Protein AF-A0A9P6W829-F1 (afdb_monomer_lite)

InterPro domains:
  IPR014980 Dopa 4,5-dioxygenase [PF08883] (65-109)
  IPR014980 Dopa 4,5-dioxygenase [PTHR36423] (51-108)
  IPR023389 DOPA-like superfamily [G3DSA:3.30.70.1240] (56-108)
  IPR023389 DOPA-like superfamily [G3DSA:3.30.70.1240] (109-145)
  IPR023389 DOPA-like superfamily [SSF143410] (60-136)

pLDDT: mean 77.78, std 14.54, range [42.47, 98.0]

Foldseek 3Di:
DDDDDPPPPDDDPCPPPDDDDDCPDADQDDDPVNPDGDDDQDPVNDDDPCVVPPDPPADPVDDSDDDDQDDDDPVSLVVVVVVLVVCCVPCVVDDRDDDDPDDDDDDPDDDPARLCCVPVVDDDDPDDDDDPSPVRVVVCVVVDDDDDPDD

Sequence (151 aa):
MANPPPATLYRDPLATLSSTAAQVPLSEERAADGKSLLNPPRDDNRLSEWYESYPEEFEESNNAFDFHVYYASAAQTEHARKLHERIRREFPEMRVYRFWDRPVGIHPNTTSSELHDHTVRATWMGPSYPLLTDVLREHEARSAPRAAAAQ

Secondary structure (DSSP, 8-state):
-PPPPP------TTTTS--SS--PPPP--B-TTSSSB-PPPPTT----GGGTS--TTS-TTS-S--------SHHHHHHHHHHHHHHHHH-TTS------SS-----S--SS-HHHHHHTS---SSS-----THHHHHHHHHHSPPPP---

Organism: Rhodotorula mucilaginosa (NCBI:txid5537)

Structure (mmCIF, N/CA/C/O backbone):
data_AF-A0A9P6W829-F1
#
_entry.id   AF-A0A9P6W829-F1
#
loop_
_atom_site.group_PDB
_atom_site.id
_atom_site.type_symbol
_atom_site.label_atom_id
_atom_site.label_alt_id
_atom_site.label_comp_id
_atom_site.label_asym_id
_atom_site.label_entity_id
_atom_site.label_seq_id
_atom_site.pdbx_PDB_ins_code
_atom_site.Cartn_x
_atom_site.Cartn_y
_atom_site.Cartn_z
_atom_site.occupancy
_atom_site.B_iso_or_equiv
_atom_site.auth_seq_id
_atom_site.auth_comp_id
_atom_site.auth_asym_id
_atom_site.auth_atom_id
_atom_site.pdbx_PDB_model_num
ATOM 1 N N . MET A 1 1 ? 36.725 -5.455 -3.951 1.00 42.72 1 MET A N 1
ATOM 2 C CA . MET A 1 1 ? 36.079 -4.947 -2.725 1.00 42.72 1 MET A CA 1
ATOM 3 C C . MET A 1 1 ? 34.848 -4.182 -3.173 1.00 42.72 1 MET A C 1
ATOM 5 O O . MET A 1 1 ? 35.008 -3.196 -3.876 1.00 42.72 1 MET A O 1
ATOM 9 N N . ALA A 1 2 ? 33.650 -4.714 -2.930 1.00 47.34 2 ALA A N 1
ATOM 10 C CA . ALA A 1 2 ? 32.407 -4.046 -3.316 1.00 47.34 2 ALA A CA 1
ATOM 11 C C . ALA A 1 2 ? 32.163 -2.865 -2.365 1.00 47.34 2 ALA A C 1
ATOM 13 O O . ALA A 1 2 ? 32.316 -3.027 -1.155 1.00 47.34 2 ALA A O 1
ATOM 14 N N . ASN A 1 3 ? 31.828 -1.692 -2.907 1.00 42.47 3 ASN A N 1
ATOM 15 C CA . ASN A 1 3 ? 31.413 -0.553 -2.091 1.00 42.47 3 ASN A CA 1
ATOM 16 C C . ASN A 1 3 ? 30.159 -0.938 -1.289 1.00 42.47 3 ASN A C 1
ATOM 18 O O . ASN A 1 3 ? 29.255 -1.547 -1.870 1.00 42.47 3 ASN A O 1
ATOM 22 N N . PRO A 1 4 ? 30.081 -0.608 0.014 1.00 53.69 4 PRO A N 1
ATOM 23 C CA . PRO A 1 4 ? 28.845 -0.793 0.758 1.00 53.69 4 PRO A CA 1
ATOM 24 C C . PRO A 1 4 ? 27.736 0.044 0.100 1.00 53.69 4 PRO A C 1
ATOM 26 O O . PRO A 1 4 ? 28.022 1.137 -0.403 1.00 53.69 4 PRO A O 1
ATOM 29 N N . PRO A 1 5 ? 26.484 -0.447 0.069 1.00 53.69 5 PRO A N 1
ATOM 30 C CA . PRO A 1 5 ? 25.371 0.361 -0.408 1.00 53.69 5 PRO A CA 1
ATOM 31 C C . PRO A 1 5 ? 25.300 1.660 0.414 1.00 53.69 5 PRO A C 1
ATOM 33 O O . PRO A 1 5 ? 25.583 1.627 1.617 1.00 53.69 5 PRO A O 1
ATOM 36 N N . PRO A 1 6 ? 24.965 2.808 -0.207 1.00 59.25 6 PRO A N 1
ATOM 37 C CA . PRO A 1 6 ? 24.812 4.057 0.526 1.00 59.25 6 PRO A CA 1
ATOM 38 C C . PRO A 1 6 ? 23.787 3.857 1.645 1.00 59.25 6 PRO A C 1
ATOM 40 O O . PRO A 1 6 ? 22.741 3.247 1.426 1.00 59.25 6 PRO A O 1
ATOM 43 N N . ALA A 1 7 ? 24.101 4.344 2.848 1.00 59.59 7 ALA A N 1
ATOM 44 C CA . ALA A 1 7 ? 23.172 4.304 3.968 1.00 59.59 7 ALA A CA 1
ATOM 45 C C . ALA A 1 7 ? 21.878 5.010 3.546 1.00 59.59 7 ALA A C 1
ATOM 47 O O . ALA A 1 7 ? 21.888 6.204 3.243 1.00 59.59 7 ALA A O 1
ATOM 48 N N . THR A 1 8 ? 20.774 4.269 3.478 1.00 57.31 8 THR A N 1
ATOM 49 C CA . THR A 1 8 ? 19.451 4.845 3.244 1.00 57.31 8 THR A CA 1
ATOM 50 C C . THR A 1 8 ? 19.140 5.786 4.398 1.00 57.31 8 THR A C 1
ATOM 52 O O . THR A 1 8 ? 18.892 5.343 5.519 1.00 57.31 8 THR A O 1
ATOM 55 N N . LEU A 1 9 ? 19.193 7.089 4.127 1.00 71.69 9 LEU A N 1
ATOM 56 C CA . LEU A 1 9 ? 18.744 8.116 5.052 1.00 71.69 9 LEU A CA 1
ATOM 57 C C . LEU A 1 9 ? 17.212 8.087 5.055 1.00 71.69 9 LEU A C 1
ATOM 59 O O . LEU A 1 9 ? 16.572 8.659 4.175 1.00 71.69 9 LEU A O 1
ATOM 63 N N . TYR A 1 10 ? 16.622 7.364 6.004 1.00 69.56 10 TYR A N 1
ATOM 64 C CA . TYR A 1 10 ? 15.181 7.417 6.226 1.00 69.56 10 TYR A CA 1
ATOM 65 C C . TYR A 1 10 ? 14.813 8.807 6.756 1.00 69.56 10 TYR A C 1
ATOM 67 O O . TYR A 1 10 ? 15.443 9.295 7.697 1.00 69.56 10 TYR A O 1
ATOM 75 N N . ARG A 1 11 ? 13.810 9.454 6.148 1.00 71.88 11 ARG A N 1
ATOM 76 C CA . ARG A 1 11 ? 13.224 10.685 6.698 1.00 71.88 11 ARG A CA 1
ATOM 77 C C . ARG A 1 11 ? 12.577 10.335 8.038 1.00 71.88 11 ARG A C 1
ATOM 79 O O . ARG A 1 11 ? 11.882 9.327 8.129 1.00 71.88 11 ARG A O 1
ATOM 86 N N . ASP A 1 12 ? 12.816 11.154 9.057 1.00 76.62 12 ASP A N 1
ATOM 87 C CA . ASP A 1 12 ? 12.149 11.004 10.347 1.00 76.62 12 ASP A CA 1
ATOM 88 C C . ASP A 1 12 ? 10.658 11.362 10.185 1.00 76.62 12 ASP A C 1
ATOM 90 O O . ASP A 1 12 ? 10.348 12.525 9.903 1.00 76.62 12 ASP A O 1
ATOM 94 N N . PRO A 1 13 ? 9.729 10.398 10.335 1.00 75.94 13 PRO A N 1
ATOM 95 C CA . PRO A 1 13 ? 8.300 10.6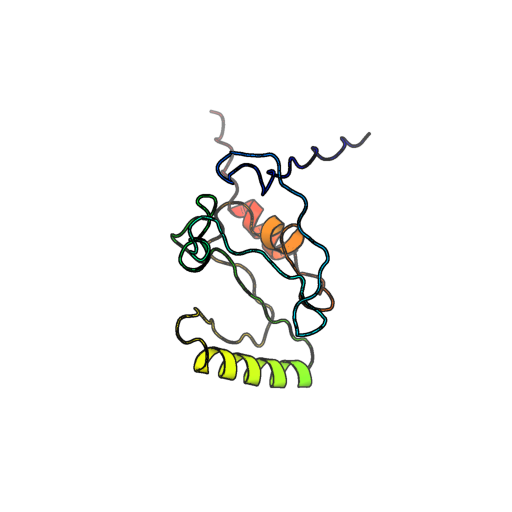46 10.158 1.00 75.94 13 PRO A CA 1
ATOM 96 C C . PRO A 1 13 ? 7.711 11.556 11.245 1.00 75.94 13 PRO A C 1
ATOM 98 O O . PRO A 1 13 ? 6.577 12.008 11.111 1.00 75.94 13 PRO A O 1
ATOM 101 N N . LEU A 1 14 ? 8.454 11.831 12.320 1.00 77.75 14 LEU A N 1
ATOM 102 C CA . LEU A 1 14 ? 8.021 12.692 13.419 1.00 77.75 14 LEU A CA 1
ATOM 103 C C . LEU A 1 14 ? 8.517 14.138 13.263 1.00 77.75 14 LEU A C 1
ATOM 105 O O . LEU A 1 14 ? 8.108 15.003 14.036 1.00 77.75 14 LEU A O 1
ATOM 109 N N . ALA A 1 15 ? 9.358 14.424 12.262 1.00 75.19 15 ALA A N 1
ATOM 110 C CA . ALA A 1 15 ? 10.011 15.723 12.095 1.00 75.19 15 ALA A CA 1
ATOM 111 C C . ALA A 1 15 ? 9.057 16.883 11.751 1.00 75.19 15 ALA A C 1
ATOM 113 O O . ALA A 1 15 ? 9.376 18.034 12.037 1.00 75.19 15 ALA A O 1
ATOM 114 N N . THR A 1 16 ? 7.909 16.603 11.127 1.00 68.06 16 THR A N 1
ATOM 115 C CA . THR A 1 16 ? 6.933 17.618 10.679 1.00 68.06 16 THR A CA 1
ATOM 116 C C . THR A 1 16 ? 5.798 17.861 11.674 1.00 68.06 16 THR A C 1
ATOM 118 O O . THR A 1 16 ? 4.953 18.726 11.447 1.00 68.06 16 THR A O 1
ATOM 121 N N . LEU A 1 17 ? 5.766 17.138 12.798 1.00 71.69 17 LEU A N 1
ATOM 122 C CA . LEU A 1 17 ? 4.801 17.397 13.862 1.00 71.69 17 LEU A CA 1
ATOM 123 C C . LEU A 1 17 ? 5.197 18.698 14.580 1.00 71.69 17 LEU A C 1
ATOM 125 O O . LEU A 1 17 ? 6.231 18.747 15.246 1.00 71.69 17 LEU A O 1
ATOM 129 N N . SER A 1 18 ? 4.395 19.760 14.401 1.00 58.25 18 SER A N 1
ATOM 130 C CA . SER A 1 18 ? 4.647 21.100 14.959 1.00 58.25 18 SER A CA 1
ATOM 131 C C . SER A 1 18 ? 5.040 21.032 16.434 1.00 58.25 18 SER A C 1
ATOM 133 O O . SER A 1 18 ? 4.285 20.575 17.288 1.00 58.25 18 SER A O 1
ATOM 135 N N . SER A 1 19 ? 6.254 21.494 16.719 1.00 59.66 19 SER A N 1
ATOM 136 C CA . SER A 1 19 ? 6.904 21.400 18.018 1.00 59.66 19 SER A CA 1
ATOM 137 C C . SER A 1 19 ? 6.165 22.177 19.106 1.00 59.66 19 SER A C 1
ATOM 139 O O . SER A 1 19 ? 6.097 23.404 19.042 1.00 59.66 19 SER A O 1
ATOM 141 N N . THR A 1 20 ? 5.767 21.516 20.187 1.00 45.38 20 THR A N 1
ATOM 142 C CA . THR A 1 20 ? 6.061 21.980 21.554 1.00 45.38 20 THR A CA 1
ATOM 143 C C . THR A 1 20 ? 5.886 20.797 22.507 1.00 45.38 20 THR A C 1
ATOM 145 O O . THR A 1 20 ? 4.856 20.150 22.474 1.00 45.38 20 THR A O 1
ATOM 148 N N . ALA A 1 21 ? 6.870 20.531 23.368 1.00 44.03 21 ALA A N 1
ATOM 149 C CA . ALA A 1 21 ? 6.979 19.354 24.243 1.00 44.03 21 ALA A CA 1
ATOM 150 C C . ALA A 1 21 ? 7.428 18.073 23.519 1.00 44.03 21 ALA A C 1
ATOM 152 O O . ALA A 1 21 ? 6.763 17.533 22.645 1.00 44.03 21 ALA A O 1
ATOM 153 N N . ALA A 1 22 ? 8.608 17.590 23.899 1.00 50.78 22 ALA A N 1
ATOM 154 C CA . ALA A 1 22 ? 9.110 16.282 23.521 1.00 50.78 22 ALA A CA 1
ATOM 155 C C . ALA A 1 22 ? 8.014 15.226 23.708 1.00 50.78 22 ALA A C 1
ATOM 157 O O . ALA A 1 22 ? 7.535 15.070 24.827 1.00 50.78 22 ALA A O 1
ATOM 158 N N . GLN A 1 23 ? 7.633 14.576 22.602 1.00 61.03 23 GLN A N 1
ATOM 159 C CA . GLN A 1 23 ? 6.956 13.280 22.491 1.00 61.03 23 GLN A CA 1
ATOM 160 C C . GLN A 1 23 ? 6.709 12.626 23.855 1.00 61.03 23 GLN A C 1
ATOM 162 O O . GLN A 1 23 ? 7.494 11.781 24.289 1.00 61.03 23 GLN A O 1
ATOM 167 N N . VAL A 1 24 ? 5.654 13.041 24.565 1.00 70.12 24 VAL A N 1
ATOM 168 C CA . VAL A 1 24 ? 5.250 12.316 25.768 1.00 70.12 24 VAL A CA 1
ATOM 169 C C . VAL A 1 24 ? 4.979 10.895 25.286 1.00 70.12 24 VAL A C 1
ATOM 171 O O . VAL A 1 24 ? 4.199 10.743 24.340 1.00 70.12 24 VAL A O 1
ATOM 174 N N . PRO A 1 25 ? 5.656 9.872 25.839 1.00 79.19 25 PRO A N 1
ATOM 175 C CA . PRO A 1 25 ? 5.454 8.512 25.380 1.00 79.19 25 PRO A CA 1
ATOM 176 C C . PRO A 1 25 ? 3.967 8.180 25.429 1.00 79.19 25 PRO A C 1
ATOM 178 O O . PRO A 1 25 ? 3.305 8.422 26.442 1.00 79.19 25 PRO A O 1
ATOM 181 N N . LEU A 1 26 ? 3.444 7.671 24.316 1.00 84.69 26 LEU A N 1
ATOM 182 C CA . LEU A 1 26 ? 2.065 7.212 24.270 1.00 84.69 26 LEU A CA 1
ATOM 183 C C . LEU A 1 26 ? 1.882 6.068 25.274 1.00 84.69 26 LEU A C 1
ATOM 185 O O . LEU A 1 26 ? 2.811 5.315 25.569 1.00 84.69 26 LEU A O 1
ATOM 189 N N . SER A 1 27 ? 0.675 5.969 25.821 1.00 88.25 27 SER A N 1
ATOM 190 C CA . SER A 1 27 ? 0.311 4.876 26.717 1.00 88.25 27 SER A CA 1
ATOM 191 C C . SER A 1 27 ? 0.201 3.557 25.945 1.00 88.25 27 SER A C 1
ATOM 193 O O . SER A 1 27 ? -0.267 3.532 24.810 1.00 88.25 27 SER A O 1
ATOM 195 N N . GLU A 1 28 ? 0.545 2.450 26.603 1.00 94.06 28 GLU A N 1
ATOM 196 C CA . GLU A 1 28 ? 0.281 1.080 26.130 1.00 94.06 28 GLU A CA 1
ATOM 197 C C . GLU A 1 28 ? -1.113 0.572 26.571 1.00 94.06 28 GLU A C 1
ATOM 199 O O . GLU A 1 28 ? -1.428 -0.618 26.468 1.00 94.06 28 GLU A O 1
ATOM 204 N N . GLU A 1 29 ? -1.954 1.453 27.124 1.00 95.31 29 GLU A N 1
ATOM 205 C CA . GLU A 1 29 ? -3.328 1.130 27.508 1.00 95.31 29 GLU A CA 1
ATOM 206 C C . GLU A 1 29 ? -4.142 0.655 26.299 1.00 95.31 29 GLU A C 1
ATOM 208 O O . GLU A 1 29 ? -4.085 1.225 25.208 1.00 95.31 29 GLU A O 1
ATOM 213 N N . ARG A 1 30 ? -4.924 -0.407 26.508 1.00 94.81 30 ARG A N 1
ATOM 214 C CA . ARG A 1 30 ? -5.766 -1.000 25.469 1.00 94.81 30 ARG A CA 1
ATOM 215 C C . ARG A 1 30 ? -7.132 -0.329 25.439 1.00 94.81 30 ARG A C 1
ATOM 217 O O . ARG A 1 30 ? -7.731 -0.088 26.484 1.00 94.81 30 ARG A O 1
ATOM 224 N N . ALA A 1 31 ? -7.654 -0.103 24.240 1.00 93.12 31 ALA A N 1
ATOM 225 C CA . ALA A 1 31 ? 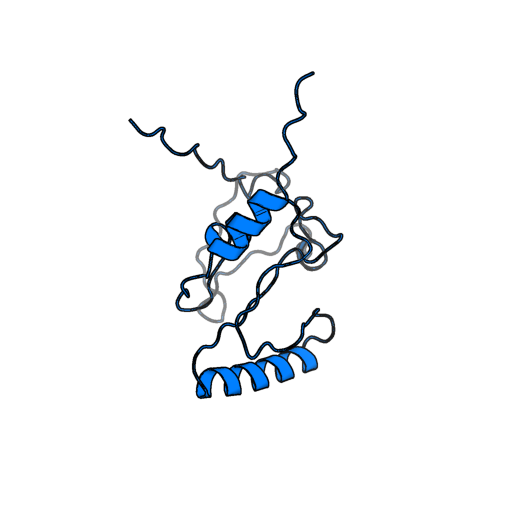-9.029 0.324 24.040 1.00 93.12 31 ALA A CA 1
ATOM 226 C C . ALA A 1 31 ? -10.030 -0.769 24.469 1.00 93.12 31 ALA A C 1
ATOM 228 O O . ALA A 1 31 ? -9.666 -1.907 24.779 1.00 93.12 31 ALA A O 1
ATOM 229 N N . ALA A 1 32 ? -11.324 -0.437 24.436 1.00 94.19 32 ALA A N 1
ATOM 230 C CA . ALA A 1 32 ? -12.410 -1.327 24.860 1.00 94.19 32 ALA A CA 1
ATOM 231 C C . ALA A 1 32 ? -12.485 -2.661 24.085 1.00 94.19 32 ALA A C 1
ATOM 233 O O . ALA A 1 32 ? -13.079 -3.621 24.570 1.00 94.19 32 ALA A O 1
ATOM 234 N N . ASP A 1 33 ? -11.879 -2.740 22.897 1.00 91.81 33 ASP A N 1
ATOM 235 C CA . ASP A 1 33 ? -11.790 -3.973 22.107 1.00 91.81 33 ASP A CA 1
ATOM 236 C C . ASP A 1 33 ? -10.729 -4.970 22.629 1.00 91.81 33 ASP A C 1
ATOM 238 O O . ASP A 1 33 ? -10.645 -6.099 22.137 1.00 91.81 33 ASP A O 1
ATOM 242 N N . GLY A 1 34 ? -9.907 -4.562 23.604 1.00 92.31 34 GLY A N 1
ATOM 243 C CA . GLY A 1 34 ? -8.809 -5.344 24.175 1.00 92.31 34 GLY A CA 1
ATOM 244 C C . GLY A 1 34 ? -7.631 -5.587 23.223 1.00 92.31 34 GLY A C 1
ATOM 245 O O . GLY A 1 34 ? -6.693 -6.308 23.573 1.00 92.31 34 GLY A O 1
ATOM 246 N N . LYS A 1 35 ? -7.642 -5.012 22.020 1.00 88.75 35 LYS A N 1
ATOM 247 C CA . LYS A 1 35 ? -6.661 -5.254 20.953 1.00 88.75 35 LYS A CA 1
ATOM 248 C C . LYS A 1 35 ? -5.909 -3.991 20.561 1.00 88.75 35 LYS A C 1
ATOM 250 O O . LYS A 1 35 ? -4.683 -4.054 20.486 1.00 88.75 35 LYS A O 1
ATOM 255 N N . SER A 1 36 ? -6.619 -2.897 20.303 1.00 90.06 36 SER A N 1
ATOM 256 C CA . SER A 1 36 ? -6.031 -1.628 19.879 1.00 90.06 36 SER A CA 1
ATOM 257 C C . SER A 1 36 ? -5.494 -0.835 21.070 1.00 90.06 36 SER A C 1
ATOM 259 O O . SER A 1 36 ? -5.937 -1.023 22.203 1.00 90.06 36 SER A O 1
ATOM 261 N N . LEU A 1 37 ? -4.501 0.020 20.817 1.00 93.38 37 LEU A N 1
ATOM 262 C CA . LEU A 1 37 ? -4.005 0.983 21.799 1.00 93.38 37 LEU A CA 1
ATOM 263 C C . LEU A 1 37 ? -4.921 2.207 21.833 1.00 93.38 37 LEU A C 1
ATOM 265 O O . LEU A 1 37 ? -5.450 2.628 20.800 1.00 93.38 37 LEU A O 1
ATOM 269 N N . LEU A 1 38 ? -5.106 2.775 23.021 1.00 90.00 38 LEU A N 1
ATOM 270 C CA . LEU A 1 38 ? -5.871 3.999 23.200 1.00 90.00 38 LEU A CA 1
ATOM 271 C C . LEU A 1 38 ? -5.044 5.202 22.728 1.00 90.00 38 LEU A C 1
ATOM 273 O O . LEU A 1 38 ? -4.121 5.646 23.408 1.00 90.00 38 LEU A O 1
ATOM 277 N N . ASN A 1 39 ? -5.400 5.751 21.568 1.00 89.00 39 ASN A N 1
ATOM 278 C CA . ASN A 1 39 ? -4.773 6.962 21.045 1.00 89.00 39 ASN A CA 1
ATOM 279 C C . ASN A 1 39 ? -5.445 8.210 21.646 1.00 89.00 39 ASN A C 1
ATOM 281 O O . ASN A 1 39 ? -6.675 8.313 21.576 1.00 89.00 39 ASN A O 1
ATOM 285 N N . PRO A 1 40 ? -4.685 9.167 22.211 1.00 85.75 40 PRO A N 1
ATOM 286 C CA . PRO A 1 40 ? -5.259 10.418 22.685 1.00 85.75 40 PRO A CA 1
ATOM 287 C C . PRO A 1 40 ? -5.815 11.242 21.509 1.00 85.75 40 PRO A C 1
ATOM 289 O O . PRO A 1 40 ? -5.310 11.135 20.386 1.00 85.75 40 PRO A O 1
ATOM 292 N N . PRO A 1 41 ? -6.843 12.079 21.740 1.00 84.38 41 PRO A N 1
ATOM 293 C CA . PRO A 1 41 ? -7.275 13.042 20.737 1.00 84.38 41 PRO A CA 1
ATOM 294 C C . PRO A 1 41 ? -6.146 14.040 20.448 1.00 84.38 41 PRO A C 1
ATOM 296 O O . PRO A 1 41 ? -5.341 14.353 21.324 1.00 84.38 41 PRO A O 1
ATOM 299 N N . ARG A 1 42 ? -6.098 14.556 19.216 1.00 79.69 42 ARG A N 1
ATOM 300 C CA . ARG A 1 42 ? -5.197 15.659 18.859 1.00 79.69 42 ARG A CA 1
ATOM 301 C C . ARG A 1 42 ? -5.595 16.931 19.608 1.00 79.69 42 ARG A C 1
ATOM 303 O O . ARG A 1 42 ? -6.776 17.133 19.885 1.00 79.69 42 ARG A O 1
ATOM 310 N N . ASP A 1 43 ? -4.631 17.816 19.850 1.00 81.50 43 ASP A N 1
ATOM 311 C CA . ASP A 1 43 ? -4.855 19.091 20.551 1.00 81.50 43 ASP A CA 1
ATOM 312 C C . ASP A 1 43 ? -5.891 19.986 19.851 1.00 81.50 43 ASP A C 1
ATOM 314 O O . ASP A 1 43 ? -6.632 20.727 20.494 1.00 81.50 43 ASP A O 1
ATOM 318 N N . ASP A 1 44 ? -5.970 19.893 18.522 1.00 83.75 44 ASP A N 1
ATOM 319 C CA . ASP A 1 44 ? -6.939 20.605 17.684 1.00 83.75 44 ASP A CA 1
ATOM 320 C C . ASP A 1 44 ? -8.318 19.922 17.622 1.00 83.75 44 ASP A C 1
ATOM 322 O O . ASP A 1 44 ? -9.246 20.465 17.022 1.00 83.75 44 ASP A O 1
ATOM 326 N N . ASN A 1 45 ? -8.464 18.743 18.236 1.00 85.75 45 ASN A N 1
ATOM 327 C CA . ASN A 1 45 ? -9.643 17.879 18.183 1.00 85.75 45 ASN A CA 1
ATOM 328 C C . ASN A 1 45 ? -10.127 17.585 16.746 1.00 85.75 45 ASN A C 1
ATOM 330 O O . ASN A 1 45 ? -11.318 17.365 16.508 1.00 85.75 45 ASN A O 1
ATOM 334 N N . ARG A 1 46 ? -9.209 17.600 15.773 1.00 85.06 46 ARG A N 1
ATOM 335 C CA . ARG A 1 46 ? -9.475 17.280 14.366 1.00 85.06 46 ARG A CA 1
ATOM 336 C C . ARG A 1 46 ? -8.844 15.942 13.996 1.00 85.06 46 ARG A C 1
ATOM 338 O O . ARG A 1 46 ? -7.920 15.466 14.650 1.00 85.06 46 ARG A O 1
ATOM 345 N N . LEU A 1 47 ? -9.344 15.328 12.925 1.00 85.25 47 LEU A N 1
ATOM 346 C CA . LEU A 1 47 ? -8.621 14.249 12.251 1.00 85.25 47 LEU A CA 1
ATOM 347 C C . LEU A 1 47 ? -7.406 14.833 11.517 1.00 85.25 47 LEU A C 1
ATOM 349 O O . LEU A 1 47 ? -7.340 16.035 11.259 1.00 85.25 47 LEU A O 1
ATOM 353 N N . SER A 1 48 ? -6.434 13.980 11.200 1.00 82.00 48 SER A N 1
ATOM 354 C CA . SER A 1 48 ? -5.292 14.397 10.385 1.00 82.00 48 SER A CA 1
ATOM 355 C C . SER A 1 48 ? -5.771 14.900 9.021 1.00 82.00 48 SER A C 1
ATOM 357 O O . SER A 1 48 ? -6.651 14.295 8.416 1.00 82.00 48 SER A O 1
ATOM 359 N N . GLU A 1 49 ? -5.172 15.980 8.522 1.00 80.62 49 GLU A N 1
ATOM 360 C CA . GLU A 1 49 ? -5.446 16.481 7.168 1.00 80.62 49 GLU A CA 1
ATOM 361 C C . GLU A 1 49 ? -5.157 15.432 6.081 1.00 80.62 49 GLU A C 1
ATOM 363 O O . GLU A 1 49 ? -5.850 15.386 5.070 1.00 80.62 49 GLU A O 1
ATOM 368 N N . TRP A 1 50 ? -4.250 14.487 6.356 1.00 79.25 50 TRP A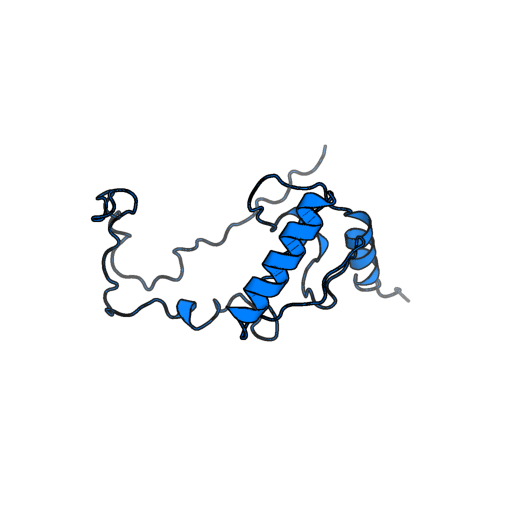 N 1
ATOM 369 C CA . TRP A 1 50 ? -3.912 13.378 5.461 1.00 79.25 50 TRP A CA 1
ATOM 370 C C . TRP A 1 50 ? -5.038 12.350 5.252 1.00 79.25 50 TRP A C 1
ATOM 372 O O . TRP A 1 50 ? -4.902 11.443 4.436 1.00 79.25 50 TRP A O 1
ATOM 382 N N . TYR A 1 51 ? -6.145 12.440 5.999 1.00 76.44 51 TYR A N 1
ATOM 383 C CA . TYR A 1 51 ? -7.352 11.664 5.680 1.00 76.44 51 TYR A CA 1
ATOM 384 C C . TYR A 1 51 ? -8.027 12.154 4.396 1.00 76.44 51 TYR A C 1
ATOM 386 O O . TYR A 1 51 ? -8.770 11.398 3.773 1.00 76.44 51 TYR A O 1
ATOM 394 N N . GLU A 1 52 ? -7.790 13.412 4.026 1.00 80.69 52 GLU A N 1
ATOM 395 C CA . GLU A 1 52 ? -8.433 14.080 2.896 1.00 80.69 52 GLU A CA 1
ATOM 396 C C . GLU A 1 52 ? -7.435 14.450 1.785 1.00 80.69 52 GLU A C 1
ATOM 398 O O . GLU A 1 52 ? -7.855 14.630 0.643 1.00 80.69 52 GLU A O 1
ATOM 403 N N . SER A 1 53 ? -6.132 14.528 2.082 1.00 78.44 53 SER A N 1
ATOM 404 C CA . SER A 1 53 ? -5.068 14.861 1.121 1.00 78.44 53 SER A CA 1
ATOM 405 C C . SER A 1 53 ? -3.820 13.983 1.273 1.00 78.44 53 SER A C 1
ATOM 407 O O . SER A 1 53 ? -3.664 13.254 2.253 1.00 78.44 53 SER A O 1
ATOM 409 N N . TYR A 1 54 ? -2.904 14.041 0.302 1.00 75.69 54 TYR A N 1
ATOM 410 C CA . TYR A 1 54 ? -1.611 13.365 0.415 1.00 75.69 54 TYR A CA 1
ATOM 411 C C . TYR A 1 54 ? -0.571 14.245 1.125 1.00 75.69 54 TYR A C 1
ATOM 413 O O . TYR A 1 5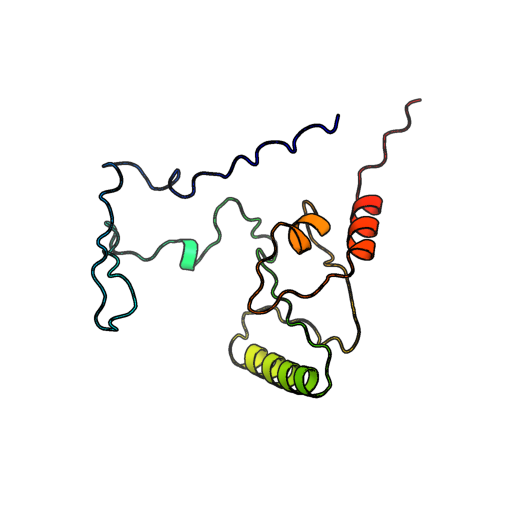4 ? -0.646 15.470 1.024 1.00 75.69 54 TYR A O 1
ATOM 421 N N . PRO A 1 55 ? 0.424 13.640 1.805 1.00 74.25 55 PRO A N 1
ATOM 422 C CA . PRO A 1 55 ? 1.648 14.335 2.203 1.00 74.25 55 PRO A CA 1
ATOM 423 C C . PRO A 1 55 ? 2.274 15.096 1.028 1.00 74.25 55 PRO A C 1
ATOM 425 O O . PRO A 1 55 ? 2.264 14.585 -0.091 1.00 74.25 55 PRO A O 1
ATOM 428 N N . GLU A 1 56 ? 2.830 16.289 1.282 1.00 68.75 56 GLU A N 1
ATOM 429 C CA . GLU A 1 56 ? 3.443 17.174 0.265 1.00 68.75 56 GLU A CA 1
ATOM 430 C C . GLU A 1 56 ? 4.498 16.447 -0.592 1.00 68.75 56 GLU A C 1
ATOM 432 O O . GLU A 1 56 ? 4.781 16.822 -1.727 1.00 68.75 56 GLU A O 1
ATOM 437 N N . GLU A 1 57 ? 5.088 15.381 -0.056 1.00 71.31 57 GLU A N 1
ATOM 438 C CA . GLU A 1 57 ? 6.081 14.553 -0.728 1.00 71.31 57 GLU A CA 1
ATOM 439 C C . GLU A 1 57 ? 5.526 13.706 -1.882 1.00 71.31 57 GLU A C 1
ATOM 441 O O . GLU A 1 57 ? 6.317 13.183 -2.673 1.00 71.31 57 GLU A O 1
ATOM 446 N N . PHE A 1 58 ? 4.207 13.540 -1.985 1.00 70.81 58 PHE A N 1
ATOM 447 C CA . PHE A 1 58 ? 3.575 12.784 -3.062 1.00 70.81 58 PHE A CA 1
ATOM 448 C C . PHE A 1 58 ? 3.074 13.705 -4.173 1.00 70.81 58 PHE A C 1
ATOM 450 O O . PHE A 1 58 ? 2.495 14.763 -3.941 1.00 70.81 58 PHE A O 1
ATOM 457 N N . GLU A 1 59 ? 3.263 13.270 -5.417 1.00 70.12 59 GLU A N 1
ATOM 458 C CA . GLU A 1 59 ? 2.723 13.975 -6.571 1.00 70.12 59 GLU A CA 1
ATOM 459 C C . GLU A 1 59 ? 1.214 13.705 -6.700 1.00 70.12 59 GLU A C 1
ATOM 461 O O . GLU A 1 59 ? 0.799 12.596 -7.028 1.00 70.12 59 GLU A O 1
ATOM 466 N N . GLU A 1 60 ? 0.384 14.728 -6.492 1.00 72.44 60 GLU A N 1
ATOM 467 C CA . GLU A 1 60 ? -1.083 14.599 -6.564 1.00 72.44 60 GLU A CA 1
ATOM 468 C C . GLU A 1 60 ? -1.637 14.497 -7.997 1.00 72.44 60 GLU A C 1
ATOM 470 O O . GLU A 1 60 ? -2.829 14.266 -8.199 1.00 72.44 60 GLU A O 1
ATOM 475 N N . SER A 1 61 ? -0.795 14.679 -9.020 1.00 71.38 61 SER A N 1
ATOM 476 C CA . SER A 1 61 ? -1.231 14.641 -10.424 1.00 71.38 61 SER A CA 1
ATOM 477 C C . SER A 1 61 ? -1.661 13.235 -10.879 1.00 71.38 61 SER A C 1
ATOM 479 O O . SER A 1 61 ? -2.286 13.082 -11.935 1.00 71.38 61 SER A O 1
ATOM 481 N N . ASN A 1 62 ? -1.323 12.203 -10.099 1.00 70.12 62 ASN A N 1
ATOM 482 C CA . ASN A 1 62 ? -1.561 10.804 -10.420 1.00 70.12 62 ASN A CA 1
ATOM 483 C C . ASN A 1 62 ? -1.784 9.962 -9.146 1.00 70.12 62 ASN A C 1
ATOM 485 O O . ASN A 1 62 ? -1.784 10.469 -8.028 1.00 70.12 62 ASN A O 1
ATOM 489 N N . ASN A 1 63 ? -1.993 8.654 -9.315 1.00 74.06 63 ASN A N 1
ATOM 490 C CA . ASN A 1 63 ? -2.096 7.719 -8.200 1.00 74.06 63 ASN A CA 1
ATOM 491 C C . ASN A 1 63 ? -0.793 7.719 -7.379 1.00 74.06 63 ASN A C 1
ATOM 493 O O . ASN A 1 63 ? 0.256 7.346 -7.901 1.00 74.06 63 ASN A O 1
ATOM 497 N N . ALA A 1 64 ? -0.872 8.050 -6.088 1.00 77.38 64 ALA A N 1
ATOM 498 C CA . ALA A 1 64 ? 0.263 7.907 -5.171 1.00 77.38 64 ALA A CA 1
ATOM 499 C C . ALA A 1 64 ? 0.598 6.431 -4.874 1.00 77.38 64 ALA A C 1
ATOM 501 O O . ALA A 1 64 ? 1.743 6.095 -4.581 1.00 77.38 64 ALA A O 1
ATOM 502 N N . PHE A 1 65 ? -0.403 5.546 -4.961 1.00 81.75 65 PHE A N 1
ATOM 503 C CA . PHE A 1 65 ? -0.269 4.112 -4.714 1.00 81.75 65 PHE A CA 1
ATOM 504 C C . PHE A 1 65 ? -1.092 3.300 -5.713 1.00 81.75 65 PHE A C 1
ATOM 506 O O . PHE A 1 65 ? -2.224 3.664 -6.036 1.00 81.75 65 PHE A O 1
ATOM 513 N N . ASP A 1 66 ? -0.550 2.153 -6.120 1.00 84.69 66 ASP A N 1
ATOM 514 C CA . ASP A 1 66 ? -1.251 1.140 -6.903 1.00 84.69 66 ASP A CA 1
ATOM 515 C C . ASP A 1 66 ? -1.324 -0.185 -6.124 1.00 84.69 66 ASP A C 1
ATOM 517 O O . ASP A 1 66 ? -0.403 -0.569 -5.399 1.00 84.69 66 ASP A O 1
ATOM 521 N N . PHE A 1 67 ? -2.430 -0.913 -6.296 1.00 88.88 67 PHE A N 1
ATOM 522 C CA . PHE A 1 67 ? -2.632 -2.237 -5.708 1.00 88.88 67 PHE A CA 1
ATOM 523 C C . PHE A 1 67 ? -2.707 -3.304 -6.800 1.00 88.88 67 PHE A C 1
ATOM 525 O O . PHE A 1 67 ? -3.532 -3.230 -7.713 1.00 88.88 67 PHE A O 1
ATOM 532 N N . HIS A 1 68 ? -1.894 -4.352 -6.656 1.00 88.56 68 HIS A N 1
ATOM 533 C CA . HIS A 1 68 ? -1.854 -5.488 -7.575 1.00 88.56 68 HIS A CA 1
ATOM 534 C C . HIS A 1 68 ? -2.337 -6.758 -6.885 1.00 88.56 68 HIS A C 1
ATOM 536 O O . HIS A 1 68 ? -1.723 -7.238 -5.934 1.00 88.56 68 HIS A O 1
ATOM 542 N N . VAL A 1 69 ? -3.430 -7.332 -7.391 1.00 90.06 69 VAL A N 1
ATOM 543 C CA . VAL A 1 69 ? -3.943 -8.622 -6.916 1.00 90.06 69 VAL A CA 1
ATOM 544 C C . VAL A 1 69 ? -3.402 -9.732 -7.814 1.00 90.06 69 VAL A C 1
ATOM 546 O O . VAL A 1 69 ? -3.840 -9.881 -8.956 1.00 90.06 69 VAL A O 1
ATOM 549 N N . TYR A 1 70 ? -2.459 -10.514 -7.291 1.00 87.31 70 TYR A N 1
ATOM 550 C CA . TYR A 1 70 ? -1.839 -11.634 -8.002 1.00 87.31 70 TYR A CA 1
ATOM 551 C C . TYR A 1 70 ? -2.623 -12.942 -7.830 1.00 87.31 70 TYR A C 1
ATOM 553 O O . TYR A 1 70 ? -3.161 -13.236 -6.762 1.00 87.31 70 TYR A O 1
ATOM 561 N N . TYR A 1 71 ? -2.663 -13.749 -8.890 1.00 88.00 71 TYR A N 1
ATOM 562 C CA . TYR A 1 71 ? -3.286 -15.074 -8.924 1.00 88.00 71 TYR A CA 1
ATOM 563 C C . TYR A 1 71 ? -2.587 -15.959 -9.958 1.00 88.00 71 TYR A C 1
ATOM 565 O O . TYR A 1 71 ? -2.136 -15.476 -10.994 1.00 88.00 71 TYR A O 1
ATOM 573 N N . ALA A 1 72 ? -2.514 -17.259 -9.682 1.00 85.50 72 ALA A N 1
ATOM 574 C CA . ALA A 1 72 ? -1.794 -18.233 -10.502 1.00 85.50 72 ALA A CA 1
ATOM 575 C C . ALA A 1 72 ? -2.569 -19.543 -10.744 1.00 85.50 72 ALA A C 1
ATOM 577 O O . ALA A 1 72 ? -2.218 -20.300 -11.645 1.00 85.50 72 ALA A O 1
ATOM 578 N N . SER A 1 73 ? -3.624 -19.826 -9.970 1.00 86.94 73 SER A N 1
ATOM 579 C CA . SER A 1 73 ? -4.467 -21.019 -10.142 1.00 86.94 73 SER A CA 1
ATOM 580 C C . SER A 1 73 ? -5.892 -20.669 -10.570 1.00 86.94 73 SER A C 1
ATOM 582 O O . SER A 1 73 ? -6.369 -19.569 -10.306 1.00 86.94 73 SER A O 1
ATOM 584 N N . ALA A 1 74 ? -6.615 -21.630 -11.157 1.00 90.62 74 ALA A N 1
ATOM 585 C CA . ALA A 1 74 ? -8.010 -21.436 -11.568 1.00 90.62 74 ALA A CA 1
ATOM 586 C C . ALA A 1 74 ? -8.912 -20.960 -10.411 1.00 90.62 74 ALA A C 1
ATOM 588 O O . ALA A 1 74 ? -9.716 -20.046 -10.587 1.00 90.62 74 ALA A O 1
ATOM 589 N N . ALA A 1 75 ? -8.723 -21.522 -9.212 1.00 93.62 75 ALA A N 1
ATOM 590 C CA . ALA A 1 75 ? -9.459 -21.116 -8.017 1.00 93.62 75 ALA A CA 1
ATOM 591 C C . ALA A 1 75 ? -9.128 -19.672 -7.593 1.00 93.62 75 ALA A C 1
ATOM 593 O O . ALA A 1 75 ? -10.030 -18.896 -7.278 1.00 93.62 75 ALA A O 1
ATOM 594 N N . GLN A 1 76 ? -7.847 -19.283 -7.627 1.00 91.50 76 GLN A N 1
ATOM 595 C CA . GLN A 1 76 ? -7.440 -17.904 -7.341 1.00 91.50 76 GLN A CA 1
ATOM 596 C C . GLN A 1 76 ? -7.978 -16.928 -8.392 1.00 91.50 76 GLN A C 1
ATOM 598 O O . GLN A 1 76 ? -8.432 -15.847 -8.032 1.00 91.50 76 GLN A O 1
ATOM 603 N N . THR A 1 77 ? -7.984 -17.303 -9.674 1.00 92.00 77 THR A N 1
ATOM 604 C CA . THR A 1 77 ? -8.553 -16.485 -10.753 1.00 92.00 77 THR A CA 1
ATOM 605 C C . THR A 1 77 ? -10.043 -16.243 -10.542 1.00 92.00 77 THR A C 1
ATOM 607 O O . THR A 1 77 ? -10.500 -15.108 -10.667 1.00 92.00 77 THR A O 1
ATOM 610 N N . GLU A 1 78 ? -10.813 -17.280 -10.203 1.00 96.19 78 GLU A N 1
ATOM 611 C CA . GLU A 1 78 ? -12.244 -17.134 -9.924 1.00 96.19 78 GLU A CA 1
ATOM 612 C C . GLU A 1 78 ? -12.486 -16.197 -8.732 1.00 96.19 78 GLU A C 1
ATOM 614 O O . GLU A 1 78 ? -13.317 -15.287 -8.806 1.00 96.19 78 GLU A O 1
ATOM 619 N N . HIS A 1 79 ? -11.718 -16.371 -7.655 1.00 96.44 79 HIS A N 1
ATOM 620 C CA . HIS A 1 79 ? -11.792 -15.502 -6.485 1.00 96.44 79 HIS A CA 1
ATOM 621 C C . HIS A 1 79 ? -11.435 -14.048 -6.827 1.00 96.44 79 HIS A C 1
ATOM 623 O O . HIS A 1 79 ? -12.187 -13.133 -6.493 1.00 96.44 79 HIS A O 1
ATOM 629 N N . ALA A 1 80 ? -10.339 -13.828 -7.555 1.00 95.38 80 ALA A N 1
ATOM 630 C CA . ALA A 1 80 ? -9.892 -12.502 -7.967 1.00 95.38 80 ALA A CA 1
ATOM 631 C C . ALA A 1 80 ? -10.919 -11.797 -8.867 1.00 95.38 80 ALA A C 1
ATOM 633 O O . ALA A 1 80 ? -11.080 -10.583 -8.766 1.00 95.38 80 ALA A O 1
ATOM 634 N N . ARG A 1 81 ? -11.660 -12.531 -9.712 1.00 97.06 81 ARG A N 1
ATOM 635 C CA . ARG A 1 81 ? -12.763 -11.957 -10.506 1.00 97.06 81 ARG A CA 1
ATOM 636 C C . ARG A 1 81 ? -13.903 -11.455 -9.624 1.00 97.06 81 ARG A C 1
ATOM 638 O O . ARG A 1 81 ? -14.375 -10.340 -9.827 1.00 97.06 81 ARG A O 1
ATOM 645 N N . LYS A 1 82 ? -14.320 -12.251 -8.636 1.00 98.00 82 LYS A N 1
ATOM 646 C CA . LYS A 1 82 ? -15.362 -11.854 -7.674 1.00 98.00 82 LYS A CA 1
ATOM 647 C C . LYS A 1 82 ? -14.914 -10.655 -6.835 1.00 98.00 82 LYS A C 1
ATOM 649 O O . LYS A 1 82 ? -15.699 -9.736 -6.618 1.00 98.00 82 LYS A O 1
ATOM 654 N N . LEU A 1 83 ? -13.649 -10.635 -6.416 1.00 97.25 83 LEU A N 1
ATOM 655 C CA . LEU A 1 83 ? -13.060 -9.511 -5.692 1.00 97.25 83 LEU A CA 1
ATOM 656 C C . LEU A 1 83 ? -13.007 -8.240 -6.555 1.00 97.25 83 LEU A C 1
ATOM 658 O O . LEU A 1 83 ? -13.427 -7.184 -6.096 1.00 97.25 83 LEU A O 1
ATOM 662 N N . HIS A 1 84 ? -12.566 -8.343 -7.813 1.00 97.12 84 HIS A N 1
ATOM 663 C CA . HIS A 1 84 ? -12.566 -7.230 -8.775 1.00 97.12 84 HIS A CA 1
ATOM 664 C C . HIS A 1 84 ? -13.964 -6.628 -8.948 1.00 97.12 84 HIS A C 1
ATOM 666 O O . HIS A 1 84 ? -14.123 -5.409 -8.918 1.00 97.12 84 HIS A O 1
ATOM 672 N N . GLU A 1 85 ? -14.990 -7.475 -9.063 1.00 97.31 85 GLU A N 1
ATOM 673 C CA . GLU A 1 85 ? -16.379 -7.025 -9.133 1.00 97.31 85 GLU A CA 1
ATOM 674 C C . GLU A 1 85 ? -16.823 -6.328 -7.843 1.00 97.31 85 GLU A C 1
ATOM 676 O O . GLU A 1 85 ? -17.385 -5.234 -7.902 1.00 97.31 85 GLU A O 1
ATOM 681 N N . ARG A 1 86 ? -16.569 -6.941 -6.683 1.00 97.75 86 ARG A N 1
ATOM 682 C CA . ARG A 1 86 ? -16.940 -6.388 -5.376 1.00 97.75 86 ARG A CA 1
ATOM 683 C C . ARG A 1 86 ? -16.332 -5.006 -5.165 1.00 97.75 86 ARG A C 1
ATOM 685 O O . ARG A 1 86 ? -17.066 -4.072 -4.865 1.00 97.75 86 ARG A O 1
ATOM 692 N N . ILE A 1 87 ? -15.029 -4.875 -5.403 1.00 95.94 87 ILE A N 1
ATOM 693 C CA . ILE A 1 87 ? -14.295 -3.616 -5.272 1.00 95.94 87 ILE A CA 1
ATOM 694 C C . ILE A 1 87 ? -14.938 -2.523 -6.131 1.00 95.94 87 ILE A C 1
ATOM 696 O O . ILE A 1 87 ? -15.217 -1.438 -5.636 1.00 95.94 87 ILE A O 1
ATOM 700 N N . ARG A 1 88 ? -15.248 -2.820 -7.399 1.00 95.19 88 ARG A N 1
ATOM 701 C CA . ARG A 1 88 ? -15.888 -1.851 -8.307 1.00 95.19 88 ARG A CA 1
ATOM 702 C C . ARG A 1 88 ? -17.296 -1.435 -7.881 1.00 95.19 88 ARG A C 1
ATOM 704 O O . ARG A 1 88 ? -17.777 -0.407 -8.343 1.00 95.19 88 ARG A O 1
ATOM 711 N N . ARG A 1 89 ? -17.983 -2.248 -7.074 1.00 93.75 89 ARG A N 1
ATOM 712 C CA . ARG A 1 89 ? -19.315 -1.933 -6.537 1.00 93.75 89 ARG A CA 1
ATOM 713 C C . ARG A 1 89 ? -19.245 -1.124 -5.245 1.00 93.75 89 ARG A C 1
ATOM 715 O O . ARG A 1 89 ? -20.152 -0.341 -5.002 1.00 93.75 89 ARG A O 1
ATOM 722 N N . GLU A 1 90 ? -18.220 -1.345 -4.427 1.00 97.06 90 GLU A N 1
ATOM 723 C CA . GLU A 1 90 ? -18.081 -0.702 -3.115 1.00 97.06 90 GLU A CA 1
ATOM 724 C C . GLU A 1 90 ? -17.298 0.603 -3.143 1.00 97.06 90 GLU A C 1
ATOM 726 O O . GLU A 1 90 ? -17.627 1.500 -2.378 1.00 97.06 90 GLU A O 1
ATOM 731 N N . PHE A 1 91 ? -16.306 0.709 -4.028 1.00 94.31 91 PHE A N 1
ATOM 732 C CA . PHE A 1 91 ? -15.384 1.842 -4.103 1.00 94.31 91 PHE A CA 1
ATOM 733 C C . PHE A 1 91 ? -15.419 2.457 -5.513 1.00 94.31 91 PHE A C 1
ATOM 735 O O . PHE A 1 91 ? -14.456 2.309 -6.275 1.00 94.31 91 PHE A O 1
ATOM 742 N N . PRO A 1 92 ? -16.545 3.069 -5.933 1.00 87.94 92 PRO A N 1
ATOM 743 C CA . PRO A 1 92 ? -16.688 3.660 -7.268 1.00 87.94 92 PRO A CA 1
ATOM 744 C C . PRO A 1 92 ? -15.703 4.806 -7.557 1.00 87.94 92 PRO A C 1
ATOM 746 O O . PRO A 1 92 ? -15.431 5.093 -8.721 1.00 87.94 92 PRO A O 1
ATOM 749 N N . GLU A 1 93 ? -15.165 5.446 -6.522 1.00 86.75 93 GLU A N 1
ATOM 750 C CA . GLU A 1 93 ? -14.121 6.470 -6.578 1.00 86.75 93 GLU A CA 1
ATOM 751 C C . GLU A 1 93 ? -12.740 5.903 -6.931 1.00 86.75 93 GLU A C 1
ATOM 753 O O . GLU A 1 93 ? -11.868 6.636 -7.399 1.00 86.75 93 GLU A O 1
ATOM 758 N N . MET A 1 94 ? -12.528 4.594 -6.750 1.00 88.94 94 MET A N 1
ATOM 759 C CA . MET A 1 94 ? -11.240 3.974 -7.023 1.00 88.94 94 MET A CA 1
ATOM 760 C C . MET A 1 94 ? -11.064 3.683 -8.516 1.00 88.94 94 MET A C 1
ATOM 762 O O . MET A 1 94 ? -11.897 3.054 -9.176 1.00 88.94 94 MET A O 1
ATOM 766 N N . ARG A 1 95 ? -9.906 4.071 -9.057 1.00 88.75 95 ARG A N 1
ATOM 767 C CA . ARG A 1 95 ? -9.520 3.752 -10.434 1.00 88.75 95 ARG A CA 1
ATOM 768 C C . ARG A 1 95 ? -9.158 2.271 -10.560 1.00 88.75 95 ARG A C 1
ATOM 770 O O . ARG A 1 95 ? -8.032 1.863 -10.297 1.00 88.75 95 ARG A O 1
ATOM 777 N N . VAL A 1 96 ? -10.110 1.460 -11.017 1.00 91.38 96 VAL A N 1
ATOM 778 C CA . VAL A 1 96 ? -9.915 0.017 -11.232 1.00 91.38 96 VAL A CA 1
ATOM 779 C C . VAL A 1 96 ? -9.731 -0.299 -12.715 1.00 91.38 96 VAL A C 1
ATOM 781 O O . VAL A 1 96 ? -10.615 -0.056 -13.537 1.00 91.38 96 VAL A O 1
ATOM 784 N N . TYR A 1 97 ? -8.596 -0.902 -13.064 1.00 90.19 97 TYR A N 1
ATOM 785 C CA . TYR A 1 97 ? -8.290 -1.305 -14.437 1.00 90.19 97 TYR A CA 1
ATOM 786 C C . TYR A 1 97 ? -8.901 -2.657 -14.827 1.00 90.19 97 TYR A C 1
ATOM 788 O O . TYR A 1 97 ? -9.519 -3.367 -14.028 1.00 90.19 97 TYR A O 1
ATOM 796 N N . ARG A 1 98 ? -8.734 -3.020 -16.105 1.00 92.81 98 ARG A N 1
ATOM 797 C CA . ARG A 1 98 ? -9.193 -4.303 -16.648 1.00 92.81 98 ARG A CA 1
ATOM 798 C C . ARG A 1 98 ? -8.561 -5.492 -15.921 1.00 92.81 98 ARG A C 1
ATOM 800 O O . ARG A 1 98 ? -7.410 -5.447 -15.503 1.00 92.81 98 ARG A O 1
ATOM 807 N N . PHE A 1 99 ? -9.310 -6.587 -15.866 1.00 92.06 99 PHE A N 1
ATOM 808 C CA . PHE A 1 99 ? -8.804 -7.877 -15.411 1.00 92.06 99 PHE A CA 1
ATOM 809 C C . PHE A 1 99 ? -7.877 -8.490 -16.477 1.00 92.06 99 PHE A C 1
ATOM 811 O O . PHE A 1 99 ? -8.232 -8.508 -17.661 1.00 92.06 99 PHE A O 1
ATOM 818 N N . TRP A 1 100 ? -6.711 -8.989 -16.063 1.00 88.75 100 TRP A N 1
ATOM 819 C CA . TRP A 1 100 ? -5.678 -9.533 -16.950 1.00 88.75 100 TRP A CA 1
ATOM 820 C C . TRP A 1 100 ? -5.503 -11.039 -16.769 1.00 88.75 100 TRP A C 1
ATOM 822 O O . TRP A 1 100 ? -4.892 -11.496 -15.821 1.00 88.75 100 TRP A O 1
ATOM 832 N N . ASP A 1 101 ? -5.958 -11.832 -17.728 1.00 84.44 101 ASP A N 1
ATOM 833 C CA . ASP A 1 101 ? -5.817 -13.295 -17.730 1.00 84.44 101 ASP A CA 1
ATOM 834 C C . ASP A 1 101 ? -4.418 -13.807 -18.123 1.00 84.44 101 ASP A C 1
ATOM 836 O O . ASP A 1 101 ? -4.196 -15.012 -18.229 1.00 84.44 101 ASP A O 1
ATOM 840 N N . ARG A 1 102 ? -3.465 -12.896 -18.320 1.00 79.88 102 ARG A N 1
ATOM 841 C CA . ARG A 1 102 ? -2.067 -13.176 -18.644 1.00 79.88 102 ARG A CA 1
ATOM 842 C C . ARG A 1 102 ? -1.152 -12.181 -17.929 1.00 79.88 102 ARG A C 1
ATOM 844 O O . ARG A 1 102 ? -1.601 -11.070 -17.645 1.00 79.88 102 ARG A O 1
ATOM 851 N N . PRO A 1 103 ? 0.127 -12.518 -17.699 1.00 72.00 103 PRO A N 1
ATOM 852 C CA . PRO A 1 103 ? 1.096 -11.563 -17.173 1.00 72.00 103 PRO A CA 1
ATOM 853 C C . PRO A 1 103 ? 1.197 -10.312 -18.059 1.00 72.00 103 PRO A C 1
ATOM 855 O O . PRO A 1 103 ? 1.281 -10.413 -19.289 1.00 72.00 103 PRO A O 1
ATOM 858 N N . VAL A 1 104 ? 1.185 -9.136 -17.430 1.00 72.62 104 VAL A N 1
ATOM 859 C CA . VAL A 1 104 ? 1.363 -7.824 -18.069 1.00 72.62 104 VAL A CA 1
ATOM 860 C C . VAL A 1 104 ? 2.232 -6.945 -17.166 1.00 72.62 104 VAL A C 1
ATOM 862 O O . VAL A 1 104 ? 2.003 -6.900 -15.963 1.00 72.62 104 VAL A O 1
ATOM 865 N N . GLY A 1 105 ? 3.202 -6.246 -17.761 1.00 66.44 105 GLY A N 1
ATOM 866 C CA . GLY A 1 105 ? 3.900 -5.067 -17.219 1.00 66.44 105 GLY A CA 1
ATOM 867 C C . GLY A 1 105 ? 3.938 -4.016 -18.338 1.00 66.44 105 GLY A C 1
ATOM 868 O O . GLY A 1 105 ? 3.818 -4.388 -19.505 1.00 66.44 105 GLY A O 1
ATOM 869 N N . ILE A 1 106 ? 3.978 -2.705 -18.131 1.00 57.19 106 ILE A N 1
ATOM 870 C CA . ILE A 1 106 ? 4.529 -1.805 -17.101 1.00 57.19 106 ILE A CA 1
ATOM 871 C C . ILE A 1 106 ? 3.511 -0.680 -16.850 1.00 57.19 106 ILE A C 1
ATOM 873 O O . ILE A 1 106 ? 2.678 -0.412 -17.726 1.00 57.19 106 ILE A O 1
ATOM 877 N N . HIS A 1 107 ? 3.585 -0.007 -15.698 1.00 52.59 107 HIS A N 1
ATOM 878 C CA . HIS A 1 107 ? 2.827 1.224 -15.477 1.00 52.59 107 HIS A CA 1
ATOM 879 C C . HIS A 1 107 ? 3.324 2.285 -16.470 1.00 52.59 107 HIS A C 1
ATOM 881 O O . HIS A 1 107 ? 4.527 2.414 -16.687 1.00 52.59 107 HIS A O 1
ATOM 887 N N . PRO A 1 108 ? 2.430 3.031 -17.137 1.00 44.06 108 PRO A N 1
ATOM 888 C CA . PRO A 1 108 ? 2.858 4.028 -18.112 1.00 44.06 108 PRO A CA 1
ATOM 889 C C . PRO A 1 108 ? 3.458 5.299 -17.478 1.00 44.06 108 PRO A C 1
ATOM 891 O O . PRO A 1 108 ? 3.976 6.125 -18.222 1.00 44.06 108 PRO A O 1
ATOM 894 N N . ASN A 1 109 ? 3.383 5.478 -16.149 1.00 46.88 109 ASN A N 1
ATOM 895 C CA . ASN A 1 109 ? 3.508 6.791 -15.500 1.00 46.88 109 ASN A CA 1
ATOM 896 C C . ASN A 1 109 ? 4.277 6.801 -14.152 1.00 46.88 109 ASN A C 1
ATOM 898 O O . ASN A 1 109 ? 3.869 7.531 -13.249 1.00 46.88 109 ASN A O 1
ATOM 902 N N . THR A 1 110 ? 5.359 6.043 -13.957 1.00 48.97 110 THR A N 1
ATOM 903 C CA . THR A 1 110 ? 6.245 6.314 -12.803 1.00 48.97 110 THR A CA 1
ATOM 904 C C . THR A 1 110 ? 7.292 7.374 -13.151 1.00 48.97 110 THR A C 1
ATOM 906 O O . THR A 1 110 ? 7.892 7.382 -14.227 1.00 48.97 110 THR A O 1
ATOM 909 N N . THR A 1 111 ? 7.490 8.313 -12.228 1.00 53.84 111 THR A N 1
ATOM 910 C CA . THR A 1 111 ? 8.333 9.501 -12.413 1.00 53.84 111 THR A CA 1
ATOM 911 C C . THR A 1 111 ? 9.774 9.320 -11.923 1.00 53.84 111 THR A C 1
ATOM 913 O O . THR A 1 111 ? 10.614 10.160 -12.236 1.00 53.84 111 THR A O 1
ATOM 916 N N . SER A 1 112 ? 10.099 8.231 -11.202 1.00 62.44 112 SER A N 1
ATOM 917 C CA . SER A 1 112 ? 11.449 8.007 -10.647 1.00 62.44 112 SER A CA 1
ATOM 918 C C . SER A 1 112 ? 12.094 6.648 -10.974 1.00 62.44 112 SER A C 1
ATOM 920 O O . SER A 1 112 ? 13.209 6.644 -11.493 1.00 62.44 112 SER A O 1
ATOM 922 N N . SER A 1 113 ? 11.452 5.502 -10.693 1.00 74.50 113 SER A N 1
ATOM 923 C CA . SER A 1 113 ? 11.984 4.157 -10.998 1.00 74.50 113 SER A CA 1
ATOM 924 C C . SER A 1 113 ? 10.916 3.066 -10.814 1.00 74.50 113 SER A C 1
ATOM 926 O O . SER A 1 113 ? 10.644 2.640 -9.691 1.00 74.50 113 SER A O 1
ATOM 928 N N . GLU A 1 114 ? 10.352 2.555 -11.918 1.00 76.62 114 GLU A N 1
ATOM 929 C CA . GLU A 1 114 ? 9.436 1.399 -11.889 1.00 76.62 114 GLU A CA 1
ATOM 930 C C . GLU A 1 114 ? 10.062 0.202 -11.154 1.00 76.62 114 GLU A C 1
ATOM 932 O O . GLU A 1 114 ? 9.389 -0.491 -10.392 1.00 76.62 114 GLU A O 1
ATOM 937 N N . LEU A 1 115 ? 11.355 -0.071 -11.372 1.00 80.19 115 LEU A N 1
ATOM 938 C CA . LEU A 1 115 ? 11.996 -1.241 -10.780 1.00 80.19 115 LEU A CA 1
ATOM 939 C C . LEU A 1 115 ? 12.050 -1.126 -9.258 1.00 80.19 115 LEU A C 1
ATOM 941 O O . LEU A 1 115 ? 11.721 -2.093 -8.568 1.00 80.19 115 LEU A O 1
ATOM 945 N N . HIS A 1 116 ? 12.459 0.025 -8.719 1.00 76.88 116 HIS A N 1
ATOM 946 C CA . HIS A 1 116 ? 12.538 0.216 -7.272 1.00 76.88 116 HIS A CA 1
ATOM 947 C C . HIS A 1 116 ? 11.160 0.217 -6.621 1.00 76.88 116 HIS A C 1
ATOM 949 O O . HIS A 1 116 ? 11.011 -0.388 -5.555 1.00 76.88 116 HIS A O 1
ATOM 955 N N . ASP A 1 117 ? 10.164 0.826 -7.261 1.00 75.81 117 ASP A N 1
ATOM 956 C CA . ASP A 1 117 ? 8.805 0.884 -6.724 1.00 75.81 117 ASP A CA 1
ATOM 957 C C . ASP A 1 117 ? 8.202 -0.522 -6.577 1.00 75.81 117 ASP A C 1
ATOM 959 O O . ASP A 1 117 ? 7.608 -0.844 -5.549 1.00 75.81 117 ASP A O 1
ATOM 963 N N . HIS A 1 118 ? 8.481 -1.414 -7.530 1.00 82.00 118 HIS A N 1
ATOM 964 C CA . HIS A 1 118 ? 7.970 -2.787 -7.522 1.00 82.00 118 HIS A CA 1
ATOM 965 C C . HIS A 1 118 ? 8.817 -3.780 -6.713 1.00 82.00 118 HIS A C 1
ATOM 967 O O . HIS A 1 118 ? 8.328 -4.859 -6.382 1.00 82.00 118 HIS A O 1
ATOM 973 N N . THR A 1 119 ? 10.080 -3.469 -6.401 1.00 80.50 119 THR A N 1
ATOM 974 C CA . THR A 1 119 ? 10.991 -4.423 -5.733 1.00 80.50 119 THR A CA 1
ATOM 975 C C . THR A 1 119 ? 11.388 -4.007 -4.324 1.00 80.50 119 THR A C 1
ATOM 977 O O . THR A 1 119 ? 11.283 -4.814 -3.405 1.00 80.50 119 THR A O 1
ATOM 980 N N . VAL A 1 120 ? 11.841 -2.767 -4.142 1.00 80.06 120 VAL A N 1
ATOM 981 C CA . VAL A 1 120 ? 12.388 -2.270 -2.870 1.00 80.06 120 VAL A CA 1
ATOM 982 C C . VAL A 1 120 ? 11.306 -1.596 -2.032 1.00 80.06 120 VAL A C 1
ATOM 984 O O . VAL A 1 120 ? 11.305 -1.735 -0.813 1.00 80.06 120 VAL A O 1
ATOM 987 N N . ARG A 1 121 ? 10.389 -0.867 -2.677 1.00 78.06 121 ARG A N 1
ATOM 988 C CA . ARG A 1 121 ? 9.341 -0.079 -2.006 1.00 78.06 121 ARG A CA 1
ATOM 989 C C . ARG A 1 121 ? 7.981 -0.786 -1.974 1.00 78.06 121 ARG A C 1
ATOM 991 O O . ARG A 1 121 ? 7.025 -0.251 -1.421 1.00 78.06 121 ARG A O 1
ATOM 998 N N . ALA A 1 122 ? 7.898 -1.997 -2.524 1.00 82.44 122 ALA A N 1
ATOM 999 C CA . ALA A 1 122 ? 6.679 -2.788 -2.518 1.00 82.44 122 ALA A CA 1
ATOM 1000 C C . ALA A 1 122 ? 6.394 -3.374 -1.129 1.00 82.44 122 ALA A C 1
ATOM 1002 O O . ALA A 1 122 ? 7.264 -3.963 -0.485 1.00 82.44 122 ALA A O 1
ATOM 1003 N N . THR A 1 123 ? 5.135 -3.284 -0.704 1.00 85.81 123 THR A N 1
ATOM 1004 C CA . THR A 1 123 ? 4.622 -3.994 0.474 1.00 85.81 123 THR A CA 1
ATOM 1005 C C . THR A 1 123 ? 3.719 -5.138 0.024 1.00 85.81 123 THR A C 1
ATOM 1007 O O . THR A 1 123 ? 2.875 -4.962 -0.853 1.00 85.81 123 THR A O 1
ATOM 1010 N N . TRP A 1 124 ? 3.877 -6.317 0.631 1.00 83.44 124 TRP A N 1
ATOM 1011 C CA . TRP A 1 124 ? 3.093 -7.509 0.303 1.00 83.44 124 TRP A CA 1
ATOM 1012 C C . TRP A 1 124 ? 2.049 -7.806 1.378 1.00 83.44 124 TRP A C 1
ATOM 1014 O O . TRP A 1 124 ? 2.374 -7.936 2.557 1.00 83.44 124 TRP A O 1
ATOM 1024 N N . MET A 1 125 ? 0.795 -7.976 0.958 1.00 88.00 125 MET A N 1
ATOM 1025 C CA . MET A 1 125 ? -0.273 -8.516 1.801 1.00 88.00 125 MET A CA 1
ATOM 1026 C C . MET A 1 125 ? -0.398 -10.023 1.549 1.00 88.00 125 MET A C 1
ATOM 1028 O O . MET A 1 125 ? -1.012 -10.452 0.573 1.00 88.00 125 MET A O 1
ATOM 1032 N N . GLY A 1 126 ? 0.208 -10.827 2.427 1.00 88.81 126 GLY A N 1
ATOM 1033 C CA . GLY A 1 126 ? 0.344 -12.280 2.265 1.00 88.81 126 GLY A CA 1
ATOM 1034 C C . GLY A 1 126 ? 1.734 -12.695 1.757 1.00 88.81 126 GLY A C 1
ATOM 1035 O O . GLY A 1 126 ? 2.670 -11.896 1.821 1.00 88.81 126 GLY A O 1
ATOM 1036 N N . PRO A 1 127 ? 1.906 -13.947 1.287 1.00 84.62 127 PRO A N 1
ATOM 1037 C CA . PRO A 1 127 ? 3.176 -14.404 0.728 1.00 84.62 127 PRO A CA 1
ATOM 1038 C C . PRO A 1 127 ? 3.585 -13.576 -0.494 1.00 84.62 127 PRO A C 1
ATOM 1040 O O . PRO A 1 127 ? 2.762 -13.321 -1.376 1.00 84.62 127 PRO A O 1
ATOM 1043 N N . SER A 1 128 ? 4.860 -13.188 -0.564 1.00 80.62 128 SER A N 1
ATOM 1044 C CA . SER A 1 128 ? 5.394 -12.491 -1.731 1.00 80.62 128 SER A CA 1
ATOM 1045 C C . SER A 1 128 ? 5.490 -13.422 -2.940 1.00 80.62 128 SER A C 1
ATOM 1047 O O . SER A 1 128 ? 5.751 -14.621 -2.811 1.00 80.62 128 SER A O 1
ATOM 1049 N N . TYR A 1 129 ? 5.285 -12.858 -4.131 1.00 79.50 129 TYR A N 1
ATOM 1050 C CA . TYR A 1 129 ? 5.482 -13.564 -5.396 1.00 79.50 129 TYR A CA 1
ATOM 1051 C C . TYR A 1 129 ? 6.774 -13.096 -6.075 1.00 79.50 129 TYR A C 1
ATOM 1053 O O . TYR A 1 129 ? 7.050 -11.894 -6.094 1.00 79.50 129 TYR A O 1
ATOM 1061 N N . PRO A 1 130 ? 7.558 -14.008 -6.682 1.00 82.94 130 PRO A N 1
ATOM 1062 C CA . PRO A 1 130 ? 8.662 -13.617 -7.547 1.00 82.94 130 PRO A CA 1
ATOM 1063 C C . PRO A 1 130 ? 8.157 -12.765 -8.716 1.00 82.94 130 PRO A C 1
ATOM 1065 O O . PRO A 1 130 ? 7.265 -13.180 -9.458 1.00 82.94 130 PRO A O 1
ATOM 1068 N N . LEU A 1 131 ? 8.741 -11.579 -8.887 1.00 82.69 131 LEU A N 1
ATOM 1069 C CA . LEU A 1 131 ? 8.383 -10.657 -9.961 1.00 82.69 131 LEU A CA 1
ATOM 1070 C C . LEU A 1 131 ? 9.252 -10.884 -11.204 1.00 82.69 131 LEU A C 1
ATOM 1072 O O . LEU A 1 131 ? 10.466 -11.085 -11.105 1.00 82.69 131 LEU A O 1
ATOM 1076 N N . LEU A 1 132 ? 8.640 -10.776 -12.387 1.00 82.19 132 LEU A N 1
ATOM 1077 C CA . LEU A 1 132 ? 9.344 -10.755 -13.674 1.00 82.19 132 LEU A CA 1
ATOM 1078 C C . LEU A 1 132 ? 10.025 -9.392 -13.873 1.00 82.19 132 LEU A C 1
ATOM 1080 O O . LEU A 1 132 ? 9.504 -8.500 -14.538 1.00 82.19 132 LEU A O 1
ATOM 1084 N N . THR A 1 133 ? 11.191 -9.226 -13.253 1.00 83.94 133 THR A N 1
ATOM 1085 C CA . THR A 1 133 ? 11.898 -7.935 -13.168 1.00 83.94 133 THR A CA 1
ATOM 1086 C C . THR A 1 133 ? 12.601 -7.503 -14.456 1.00 83.94 133 THR A C 1
ATOM 1088 O O . THR A 1 133 ? 12.951 -6.333 -14.577 1.00 83.94 133 THR A O 1
ATOM 1091 N N . ASP A 1 134 ? 12.781 -8.391 -15.436 1.00 84.31 134 ASP A N 1
ATOM 1092 C CA . ASP A 1 134 ? 13.488 -8.060 -16.683 1.00 84.31 134 ASP A CA 1
ATOM 1093 C C . ASP A 1 134 ? 12.766 -6.976 -17.487 1.00 84.31 134 ASP A C 1
ATOM 1095 O O . ASP A 1 134 ? 13.392 -6.024 -17.942 1.00 84.31 134 ASP A O 1
ATOM 1099 N N . VAL A 1 135 ? 11.433 -7.036 -17.542 1.00 79.75 135 VAL A N 1
ATOM 1100 C CA . VAL A 1 135 ? 10.609 -6.021 -18.220 1.00 79.75 135 VAL A CA 1
ATOM 1101 C C . VAL A 1 135 ? 10.759 -4.642 -17.561 1.00 79.75 135 VAL A C 1
ATOM 1103 O O . VAL A 1 135 ? 10.761 -3.622 -18.250 1.00 79.75 135 VAL A O 1
ATOM 1106 N N . LEU A 1 136 ? 10.923 -4.604 -16.232 1.00 79.56 136 LEU A N 1
ATOM 1107 C CA . LEU A 1 136 ? 11.135 -3.367 -15.474 1.00 79.56 136 LEU A CA 1
ATOM 1108 C C . LEU A 1 136 ? 12.536 -2.798 -15.731 1.00 79.56 136 LEU A C 1
ATOM 1110 O O . LEU A 1 136 ? 12.669 -1.609 -16.009 1.00 79.56 136 LEU A O 1
ATOM 1114 N N . ARG A 1 137 ? 13.570 -3.649 -15.729 1.00 82.50 137 ARG A N 1
ATOM 1115 C CA . ARG A 1 137 ? 14.947 -3.244 -16.068 1.00 82.50 137 ARG A CA 1
ATOM 1116 C C . ARG A 1 137 ? 15.044 -2.693 -17.490 1.00 82.50 137 ARG A C 1
ATOM 1118 O O . ARG A 1 137 ? 15.691 -1.675 -17.718 1.00 82.50 137 ARG A O 1
ATOM 1125 N N . GLU A 1 138 ? 14.393 -3.349 -18.449 1.00 81.62 138 GLU A N 1
ATOM 1126 C CA . GLU A 1 138 ? 14.342 -2.888 -19.840 1.00 81.62 138 GLU A CA 1
ATOM 1127 C C . GLU A 1 138 ? 13.632 -1.538 -19.977 1.00 81.62 138 GLU A C 1
ATOM 1129 O O . GLU A 1 138 ? 14.059 -0.694 -20.767 1.00 81.62 138 GLU A O 1
ATOM 1134 N N . HIS A 1 139 ? 12.552 -1.318 -19.220 1.00 77.12 139 HIS A N 1
ATOM 1135 C CA . HIS A 1 139 ? 11.872 -0.026 -19.188 1.00 77.12 139 HIS A CA 1
ATOM 1136 C C . HIS A 1 139 ? 12.796 1.085 -18.689 1.00 77.12 139 HIS A C 1
ATOM 1138 O O . HIS A 1 139 ? 12.935 2.097 -19.372 1.00 77.12 139 HIS A O 1
ATOM 1144 N N . GLU A 1 140 ? 13.483 0.877 -17.565 1.00 77.44 140 GLU A N 1
ATOM 1145 C CA . GLU A 1 140 ? 14.429 1.860 -17.025 1.00 77.44 140 GLU A CA 1
ATOM 1146 C C . GLU A 1 140 ? 15.566 2.171 -17.995 1.00 77.44 140 GLU A C 1
ATOM 1148 O O . GLU A 1 140 ? 15.892 3.337 -18.211 1.00 77.44 140 GLU A O 1
ATOM 1153 N N . ALA A 1 141 ? 16.128 1.146 -18.640 1.00 79.31 141 ALA A N 1
ATOM 1154 C CA . ALA A 1 141 ? 17.184 1.327 -19.630 1.00 79.31 141 ALA A CA 1
ATOM 1155 C C . ALA A 1 141 ? 16.728 2.169 -20.836 1.00 79.31 141 ALA A C 1
ATOM 1157 O O . ALA A 1 141 ? 17.520 2.939 -21.378 1.00 79.31 141 ALA A O 1
ATOM 1158 N N . ARG A 1 142 ? 15.460 2.045 -21.258 1.00 77.81 142 ARG A N 1
ATOM 1159 C CA . ARG A 1 142 ? 14.881 2.869 -22.335 1.00 77.81 142 ARG A CA 1
ATOM 1160 C C . ARG A 1 142 ? 14.576 4.298 -21.895 1.00 77.81 142 ARG A C 1
ATOM 1162 O O . ARG A 1 142 ? 14.692 5.205 -22.715 1.00 77.81 142 ARG A O 1
ATOM 1169 N N . SER A 1 143 ? 14.169 4.482 -20.644 1.00 69.69 143 SER A N 1
ATOM 1170 C CA . SER A 1 143 ? 13.780 5.782 -20.086 1.00 69.69 143 SER A CA 1
ATOM 1171 C C . SER A 1 143 ? 14.972 6.596 -19.567 1.00 69.69 143 SER A C 1
ATOM 1173 O O . SER A 1 143 ? 14.828 7.788 -19.296 1.00 69.69 143 SER A O 1
ATOM 1175 N N . ALA A 1 144 ? 16.161 5.991 -19.458 1.00 66.00 144 ALA A N 1
ATOM 1176 C CA . ALA A 1 144 ? 17.384 6.683 -19.076 1.00 66.00 144 ALA A CA 1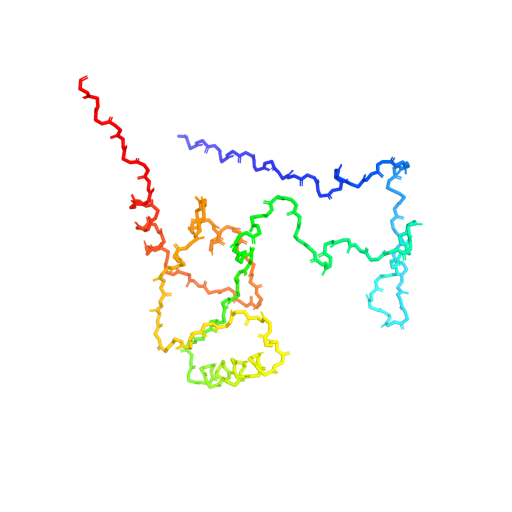
ATOM 1177 C C . ALA A 1 144 ? 17.758 7.779 -20.098 1.00 66.00 144 ALA A C 1
ATOM 1179 O O . ALA A 1 144 ? 17.712 7.542 -21.312 1.00 66.00 144 ALA A O 1
ATOM 1180 N N . PRO A 1 145 ? 18.173 8.978 -19.646 1.00 63.28 145 PRO A N 1
ATOM 1181 C CA . PRO A 1 145 ? 18.608 10.033 -20.548 1.00 63.28 145 PRO A CA 1
ATOM 1182 C C . PRO A 1 145 ? 19.783 9.538 -21.397 1.00 63.28 145 PRO A C 1
ATOM 1184 O O . PRO A 1 145 ? 20.798 9.068 -20.878 1.00 63.28 145 PRO A O 1
ATOM 1187 N N . ARG A 1 146 ? 19.654 9.645 -22.725 1.00 58.06 146 ARG A N 1
ATOM 1188 C CA . ARG A 1 146 ? 20.758 9.363 -23.650 1.00 58.06 146 ARG A CA 1
ATOM 1189 C C . ARG A 1 146 ? 21.938 10.260 -23.282 1.00 58.06 146 ARG A C 1
ATOM 1191 O O . ARG A 1 146 ? 21.784 11.479 -23.254 1.00 58.06 146 ARG A O 1
ATOM 1198 N N . ALA A 1 147 ? 23.107 9.665 -23.041 1.00 54.69 147 ALA A N 1
ATOM 1199 C CA . ALA A 1 147 ? 24.344 10.422 -22.905 1.00 54.69 147 ALA A CA 1
ATOM 1200 C C . ALA A 1 147 ? 24.480 11.348 -24.121 1.00 54.69 147 ALA A C 1
ATOM 1202 O O . ALA A 1 147 ? 24.451 10.880 -25.263 1.00 54.69 147 ALA A O 1
ATOM 1203 N N . ALA A 1 148 ? 24.563 12.657 -23.875 1.00 51.22 148 ALA A N 1
ATOM 1204 C CA . ALA A 1 148 ? 24.840 13.624 -24.922 1.00 51.22 148 ALA A CA 1
ATOM 1205 C C . ALA A 1 148 ? 26.145 13.196 -25.599 1.00 51.22 148 ALA A C 1
ATOM 1207 O O . ALA A 1 148 ? 27.183 13.096 -24.944 1.00 51.22 148 ALA A O 1
ATOM 1208 N N . ALA A 1 149 ? 26.071 12.868 -26.889 1.00 46.50 149 ALA A N 1
ATOM 1209 C CA . ALA A 1 149 ? 27.251 12.570 -27.676 1.00 46.50 149 ALA A CA 1
ATOM 12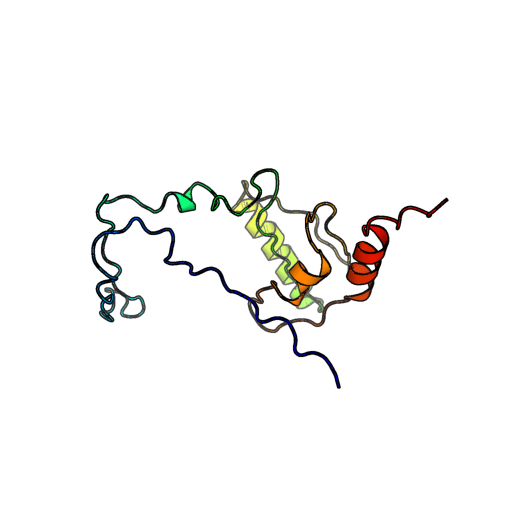10 C C . ALA A 1 149 ? 28.149 13.811 -27.636 1.00 46.50 149 ALA A C 1
ATOM 1212 O O . ALA A 1 149 ? 27.777 14.858 -28.167 1.00 46.50 149 ALA A O 1
ATOM 1213 N N . ALA A 1 150 ? 29.285 13.701 -26.946 1.00 48.56 150 ALA A N 1
ATOM 1214 C CA . ALA A 1 150 ? 30.329 14.708 -26.986 1.00 48.56 150 ALA A CA 1
ATOM 1215 C C . ALA A 1 150 ? 30.798 14.830 -28.443 1.00 48.56 150 ALA A C 1
ATOM 1217 O O . ALA A 1 150 ? 31.268 13.848 -29.022 1.00 48.56 150 ALA A O 1
ATOM 1218 N N . GLN A 1 151 ? 30.575 16.006 -29.030 1.00 43.16 151 GLN A N 1
ATOM 1219 C CA . GLN A 1 151 ? 31.172 16.436 -30.294 1.00 43.16 151 GLN A CA 1
ATOM 1220 C C . GLN A 1 151 ? 32.450 17.210 -29.997 1.00 43.16 151 GLN A C 1
ATOM 1222 O O . GLN A 1 151 ? 32.433 17.987 -29.013 1.00 43.16 151 GLN A O 1
#

Radius of gyration: 21.49 Å; chains: 1; bounding box: 55×43×58 Å